Protein AF-A0A3Q8U4I2-F1 (afdb_monomer)

Nearest PDB structures (foldseek):
  3p3i-assembly3_E  TM=3.497E-01  e=8.141E+00  Streptantibioticus cattleyicolor

Solvent-accessible surface area (backbone atoms only — not comparable to full-atom values): 6417 Å² total; per-residue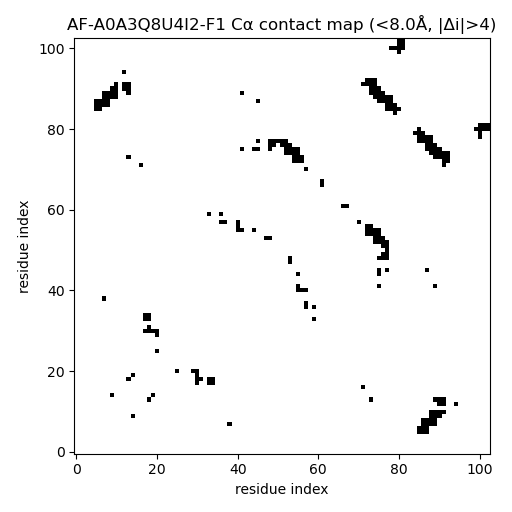 (Å²): 130,86,82,70,82,67,49,76,44,72,33,75,63,38,41,60,73,57,36,46,71,90,48,98,80,58,62,93,57,54,38,54,50,42,46,52,51,53,52,50,43,47,63,72,45,44,79,68,13,70,85,43,72,37,77,54,78,78,83,78,79,62,88,84,51,96,64,81,69,83,68,80,66,33,31,35,29,58,44,70,34,86,72,74,77,57,32,38,39,38,31,45,78,85,52,81,75,74,65,66,53,79,107

Organism: NCBI:txid312306

Mean predicted aligned error: 8.82 Å

Foldseek 3Di:
DPPPVAAEAEDPVCCVQQQDDPDPPDDPCLSVVSVVQVVVQQVVCVVVQAPHKDWGDGDPPPPPDPDPPPRQTKIWHWADAPDDDIHIYIGGPPPDDPPPSPD

Secondary structure (DSSP, 8-state):
------EEEE-HHHIIIIIS-SSTTSPTTHHHHHHHHHHHHHHHHTTGGGTS-EEEP-----SS------PPPEEEEEE--SSS--EEEEE-TTS----TTT-

Sequence (103 aa):
MNHLSTAIVLSPGVWRQFIEPATGEEPVGQSALRLAELLNSALTSAPLALHRPIELQLDLLSNGTSEIAHLPQLQLARVIPRSGPAFLLIRLPDESAVDIAAL

Structure (mmCIF, N/CA/C/O backbone):
data_AF-A0A3Q8U4I2-F1
#
_entry.id   AF-A0A3Q8U4I2-F1
#
loop_
_atom_site.group_PDB
_atom_site.id
_atom_site.type_symbol
_atom_site.label_atom_id
_atom_site.label_alt_id
_atom_site.label_comp_id
_atom_site.label_asym_id
_atom_site.label_entity_id
_atom_site.label_seq_id
_atom_site.pdbx_PDB_ins_code
_atom_site.Cartn_x
_atom_site.Cartn_y
_atom_site.Cartn_z
_atom_site.occupancy
_atom_site.B_iso_or_equiv
_atom_site.auth_seq_id
_atom_site.auth_comp_id
_atom_site.auth_asym_id
_atom_site.auth_atom_id
_atom_site.pdbx_PDB_model_num
ATOM 1 N N . MET A 1 1 ? 24.278 2.925 0.018 1.00 36.66 1 MET A N 1
ATOM 2 C CA . MET A 1 1 ? 22.953 2.354 -0.301 1.00 36.66 1 MET A CA 1
ATOM 3 C C . MET A 1 1 ? 22.134 3.470 -0.912 1.00 36.66 1 MET A C 1
ATOM 5 O O . MET A 1 1 ? 21.869 4.441 -0.223 1.00 36.66 1 MET A O 1
ATOM 9 N N . ASN A 1 2 ? 21.829 3.405 -2.208 1.00 35.59 2 ASN A N 1
ATOM 10 C CA . ASN A 1 2 ? 20.990 4.423 -2.835 1.00 35.59 2 ASN A CA 1
ATOM 11 C C . ASN A 1 2 ? 19.572 4.243 -2.293 1.00 35.59 2 ASN A C 1
ATOM 13 O O . ASN A 1 2 ? 18.904 3.268 -2.632 1.00 35.59 2 ASN A O 1
ATOM 17 N N . HIS A 1 3 ? 19.152 5.151 -1.414 1.00 47.03 3 HIS A N 1
ATOM 18 C CA . HIS A 1 3 ? 17.779 5.272 -0.940 1.00 47.03 3 HIS A CA 1
ATOM 19 C C . HIS A 1 3 ? 16.917 5.749 -2.115 1.00 47.03 3 HIS A C 1
ATOM 21 O O . HIS A 1 3 ? 16.538 6.912 -2.194 1.00 47.03 3 HIS A O 1
ATOM 27 N N . LEU A 1 4 ? 16.674 4.880 -3.097 1.00 51.91 4 LEU A N 1
ATOM 28 C CA . LEU A 1 4 ? 15.594 5.108 -4.043 1.00 51.91 4 LEU A CA 1
ATOM 29 C C . LEU A 1 4 ? 14.321 5.039 -3.209 1.00 51.91 4 LEU A C 1
ATOM 31 O O . LEU A 1 4 ? 13.903 3.949 -2.815 1.00 51.91 4 LEU A O 1
ATOM 35 N N . SER A 1 5 ? 13.779 6.213 -2.878 1.00 67.38 5 SER A N 1
ATOM 36 C CA . SER A 1 5 ? 12.457 6.392 -2.289 1.00 67.38 5 SER A CA 1
ATOM 37 C C . SER A 1 5 ? 11.471 5.617 -3.152 1.00 67.38 5 SER A C 1
ATOM 39 O O . SER A 1 5 ? 11.048 6.080 -4.209 1.00 67.38 5 SER A O 1
ATOM 41 N N . THR A 1 6 ? 11.209 4.372 -2.768 1.00 76.88 6 THR A N 1
ATOM 42 C CA . THR A 1 6 ? 10.363 3.482 -3.548 1.00 76.88 6 THR A CA 1
ATOM 43 C C . THR A 1 6 ? 8.946 3.956 -3.317 1.00 76.88 6 THR A C 1
ATOM 45 O O . THR A 1 6 ? 8.466 3.937 -2.185 1.00 76.88 6 THR A O 1
ATOM 48 N N . ALA A 1 7 ? 8.303 4.441 -4.375 1.00 87.81 7 ALA A N 1
ATOM 49 C CA . ALA A 1 7 ? 6.916 4.852 -4.284 1.00 87.81 7 ALA A CA 1
ATOM 50 C C . ALA A 1 7 ? 6.062 3.639 -3.895 1.00 87.81 7 ALA A C 1
ATOM 52 O O . ALA A 1 7 ? 6.237 2.548 -4.443 1.00 87.81 7 ALA A O 1
ATOM 53 N N . ILE A 1 8 ? 5.153 3.843 -2.945 1.00 90.06 8 ILE A N 1
ATOM 54 C CA . ILE A 1 8 ? 4.129 2.870 -2.578 1.00 90.06 8 ILE A CA 1
ATOM 55 C C . ILE A 1 8 ? 2.804 3.417 -3.087 1.00 90.06 8 ILE A C 1
ATOM 57 O O . ILE A 1 8 ? 2.417 4.539 -2.763 1.00 90.06 8 ILE A O 1
ATOM 61 N N . VAL A 1 9 ? 2.131 2.621 -3.903 1.00 91.31 9 VAL A N 1
ATOM 62 C CA . VAL A 1 9 ? 0.836 2.931 -4.492 1.00 91.31 9 VAL A CA 1
ATOM 63 C C . VAL A 1 9 ? -0.198 2.034 -3.836 1.00 91.31 9 VAL A C 1
ATOM 65 O O . VAL A 1 9 ? -0.042 0.812 -3.797 1.00 91.31 9 VAL A O 1
ATOM 68 N N . LEU A 1 10 ? -1.256 2.648 -3.319 1.00 91.25 10 LEU A N 1
ATOM 69 C CA . LEU A 1 10 ? -2.409 1.939 -2.786 1.00 91.25 10 LEU A CA 1
ATOM 70 C C . LEU A 1 10 ? -3.484 1.879 -3.862 1.00 91.25 10 LEU A C 1
ATOM 72 O O . LEU A 1 10 ? -3.832 2.893 -4.469 1.00 91.25 10 LEU A O 1
ATOM 76 N N . SER A 1 11 ? -4.019 0.689 -4.083 1.00 89.69 11 SER A N 1
ATOM 77 C CA . SER A 1 11 ? -5.236 0.536 -4.869 1.00 89.69 11 SER A CA 1
ATOM 78 C C . SER A 1 11 ? -6.436 1.242 -4.207 1.00 89.69 11 SER A C 1
ATOM 80 O O . SER A 1 11 ? -6.478 1.400 -2.978 1.00 89.69 11 SER A O 1
ATOM 82 N N . PRO A 1 12 ? -7.454 1.634 -4.993 1.00 87.31 12 PRO A N 1
ATOM 83 C CA . PRO A 1 12 ? -8.687 2.198 -4.453 1.00 87.31 12 PRO A CA 1
ATOM 84 C C . PRO A 1 12 ? -9.408 1.275 -3.464 1.00 87.31 12 PRO A C 1
ATOM 86 O O . PRO A 1 12 ? -10.055 1.779 -2.544 1.00 87.31 12 PRO A O 1
ATOM 89 N N . GLY A 1 13 ? -9.342 -0.046 -3.660 1.00 87.50 13 GLY A N 1
ATOM 90 C CA . GLY A 1 13 ? -9.907 -1.024 -2.733 1.00 87.50 13 GLY A CA 1
ATOM 91 C C . GLY A 1 13 ? -9.216 -1.001 -1.370 1.00 87.50 13 GLY A C 1
ATOM 92 O O . GLY A 1 13 ? -9.888 -0.912 -0.344 1.00 87.50 13 GLY A O 1
ATOM 93 N N . VAL A 1 14 ? -7.879 -0.983 -1.358 1.00 88.88 14 VAL A N 1
ATOM 94 C CA . VAL A 1 14 ? -7.085 -0.899 -0.119 1.00 88.88 14 VAL A CA 1
ATOM 95 C C . VAL A 1 14 ? -7.360 0.396 0.635 1.00 88.88 14 VAL A C 1
ATOM 97 O O . VAL A 1 14 ? -7.539 0.363 1.850 1.00 88.88 14 VAL A O 1
ATOM 100 N N . TRP A 1 15 ? -7.450 1.530 -0.066 1.00 87.75 15 TRP A N 1
ATOM 101 C CA . TRP A 1 15 ? -7.788 2.799 0.578 1.00 87.75 15 TRP A CA 1
ATOM 102 C C . TRP A 1 15 ? -9.135 2.720 1.305 1.00 87.75 15 TRP A C 1
ATOM 104 O O . TRP A 1 15 ? -9.204 3.003 2.498 1.00 87.75 15 TRP A O 1
ATOM 114 N N . ARG A 1 16 ? -10.184 2.269 0.610 1.00 83.62 16 ARG A N 1
ATOM 115 C CA . ARG A 1 16 ? -11.551 2.200 1.147 1.00 83.62 16 ARG A CA 1
ATOM 116 C C . ARG A 1 16 ? -11.713 1.194 2.283 1.00 83.62 16 ARG A C 1
ATOM 118 O O . ARG A 1 16 ? -12.440 1.450 3.230 1.00 83.62 16 ARG A O 1
ATOM 125 N N . GLN A 1 17 ? -11.064 0.035 2.189 1.00 79.44 17 GLN A N 1
ATOM 126 C CA . GLN A 1 17 ? -11.254 -1.032 3.176 1.00 79.44 17 GLN A CA 1
ATOM 127 C C . GLN A 1 17 ? -10.324 -0.911 4.383 1.00 79.44 17 GLN A C 1
ATOM 129 O O . GLN A 1 17 ? -10.690 -1.327 5.479 1.00 79.44 17 GLN A O 1
ATOM 134 N N . PHE A 1 18 ? -9.117 -0.373 4.193 1.00 79.88 18 PHE A N 1
ATOM 135 C CA . PHE A 1 18 ? -8.077 -0.424 5.218 1.00 79.88 18 PHE A CA 1
ATOM 136 C C . PHE A 1 18 ? -7.740 0.938 5.827 1.00 79.88 18 PHE A C 1
ATOM 138 O O . PHE A 1 18 ? -7.320 0.990 6.980 1.00 79.88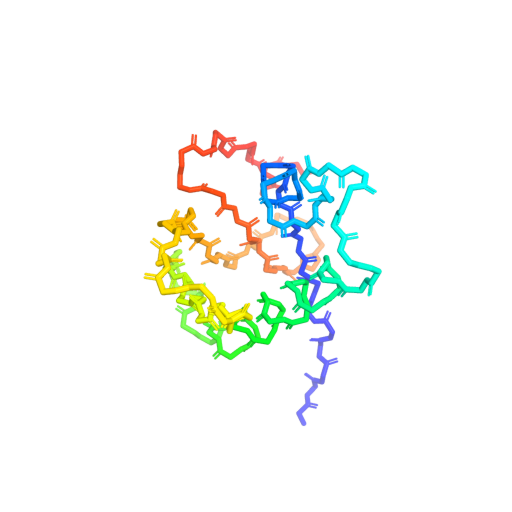 18 PHE A O 1
ATOM 145 N N . ILE A 1 19 ? -7.919 2.033 5.084 1.00 83.75 19 ILE A N 1
ATOM 146 C CA . ILE A 1 19 ? -7.491 3.372 5.517 1.00 83.75 19 ILE A CA 1
ATOM 147 C C . ILE A 1 19 ? -8.681 4.268 5.839 1.00 83.75 19 ILE A C 1
ATOM 149 O O . ILE A 1 19 ? -8.655 4.983 6.840 1.00 83.75 19 ILE A O 1
ATOM 153 N N . GLU A 1 20 ? -9.718 4.240 5.006 1.00 81.88 20 GLU A N 1
ATOM 154 C CA . GLU A 1 20 ? -10.908 5.055 5.206 1.00 81.88 20 GLU A CA 1
ATOM 155 C C . GLU A 1 20 ? -11.538 4.758 6.583 1.00 81.88 20 GLU A C 1
ATOM 157 O O . GLU A 1 20 ? -11.593 3.592 7.006 1.00 81.88 20 GLU A O 1
ATOM 162 N N . PRO A 1 21 ? -11.950 5.795 7.336 1.00 75.19 21 PRO A N 1
ATOM 163 C CA . PRO A 1 21 ? -12.634 5.590 8.600 1.00 75.19 21 PRO A CA 1
ATOM 164 C C . PRO A 1 21 ? -13.938 4.823 8.372 1.00 75.19 21 PRO A C 1
ATOM 166 O O . PRO A 1 21 ? -14.739 5.221 7.525 1.00 75.19 21 PRO A O 1
ATOM 169 N N . ALA A 1 22 ? -14.167 3.738 9.114 1.00 66.50 22 ALA A N 1
ATOM 170 C CA . ALA A 1 22 ? -15.319 2.863 8.875 1.00 66.50 22 ALA A CA 1
ATOM 171 C C . ALA A 1 22 ? -16.656 3.582 9.136 1.00 66.50 22 ALA A C 1
ATOM 173 O O . ALA A 1 22 ? -17.640 3.349 8.436 1.00 66.50 22 ALA A O 1
ATOM 174 N N . THR A 1 23 ? -16.684 4.471 10.132 1.00 66.81 23 THR A N 1
ATOM 175 C CA . THR A 1 23 ? -17.789 5.385 10.455 1.00 66.81 23 THR A CA 1
ATOM 176 C C . THR A 1 23 ? -17.249 6.586 11.245 1.00 66.81 23 THR A C 1
ATOM 178 O O . THR A 1 23 ? -16.115 6.562 11.724 1.00 66.81 23 THR A O 1
ATOM 181 N N . GLY A 1 24 ? -18.061 7.634 11.430 1.00 61.53 24 GLY A N 1
ATOM 182 C CA . GLY A 1 24 ? -17.702 8.817 12.232 1.00 61.53 24 GLY A CA 1
ATOM 183 C C . GLY A 1 24 ? -17.450 8.554 13.727 1.00 61.53 24 GLY A C 1
ATOM 184 O O . GLY A 1 24 ? -17.159 9.499 14.454 1.00 61.53 24 GLY A O 1
ATOM 185 N N . GLU A 1 25 ? -17.563 7.303 14.181 1.00 67.06 25 GLU A N 1
ATOM 186 C CA . GLU A 1 25 ? -17.265 6.870 15.552 1.00 67.06 25 GLU A CA 1
ATOM 187 C C . GLU A 1 25 ? -15.840 6.315 15.718 1.00 67.06 25 GLU A C 1
ATOM 189 O O . GLU A 1 25 ? -15.424 6.004 16.834 1.00 67.06 25 GLU A O 1
ATOM 194 N N . GLU A 1 26 ? -15.069 6.185 14.632 1.00 70.00 26 GLU A N 1
ATOM 195 C CA . GLU A 1 26 ? -13.703 5.676 14.722 1.00 70.00 26 GLU A CA 1
ATOM 196 C C . GLU A 1 26 ? -12.780 6.676 15.451 1.00 70.00 26 GLU A C 1
ATOM 198 O O . GLU A 1 26 ? -12.771 7.867 15.116 1.00 70.00 26 GLU A O 1
ATOM 203 N N . PRO A 1 27 ? -11.969 6.224 16.432 1.00 72.06 27 PRO A N 1
ATOM 204 C CA . PRO A 1 27 ? -11.043 7.096 17.140 1.00 72.06 27 PRO A CA 1
ATOM 205 C C . PRO A 1 27 ? -10.097 7.839 16.194 1.00 72.06 27 PRO A C 1
ATOM 207 O O . PRO A 1 27 ? -9.525 7.266 15.261 1.00 72.06 27 PRO A O 1
ATOM 210 N N . VAL A 1 28 ? -9.876 9.123 16.486 1.00 67.75 28 VAL A N 1
ATOM 211 C CA . VAL A 1 28 ? -8.926 9.960 15.745 1.00 67.75 28 VAL A CA 1
ATOM 212 C C . VAL A 1 28 ? -7.550 9.290 15.749 1.00 67.75 28 VAL A C 1
ATOM 214 O O . VAL A 1 28 ? -6.957 9.074 16.803 1.00 67.75 28 VAL A O 1
ATOM 217 N N . GLY A 1 29 ? -7.037 8.979 14.558 1.00 74.25 29 GLY A N 1
ATOM 218 C CA . GLY A 1 29 ? -5.705 8.398 14.370 1.00 74.25 29 GLY A CA 1
ATOM 219 C C . GLY A 1 29 ? -5.677 6.891 14.119 1.00 74.25 29 GLY A C 1
ATOM 220 O O . GLY A 1 29 ? -4.634 6.388 13.710 1.00 74.25 29 GLY A O 1
ATOM 221 N N . GLN A 1 30 ? -6.794 6.174 14.249 1.00 81.44 30 GLN A N 1
ATOM 222 C CA . GLN A 1 30 ? -6.824 4.732 13.987 1.00 81.44 30 GLN A CA 1
ATOM 223 C C . GLN A 1 30 ? -6.567 4.404 12.500 1.00 81.44 30 GLN A C 1
ATOM 225 O O . GLN A 1 30 ? -5.776 3.514 12.193 1.00 81.44 30 GLN A O 1
ATOM 230 N N . SER A 1 31 ? -7.102 5.199 11.566 1.00 82.69 31 SER A N 1
ATOM 231 C CA . SER A 1 31 ? -6.727 5.160 10.140 1.00 82.69 31 SER A CA 1
ATOM 232 C C . SER A 1 31 ? -5.233 5.401 9.896 1.00 82.69 31 SER A C 1
ATOM 234 O O . SER A 1 31 ? -4.634 4.779 9.022 1.00 82.69 31 SER A O 1
ATOM 236 N N . ALA A 1 32 ? -4.612 6.298 10.668 1.00 84.62 32 ALA A N 1
ATOM 237 C CA . ALA A 1 32 ? -3.188 6.599 10.534 1.00 84.62 32 ALA A CA 1
ATOM 238 C C . ALA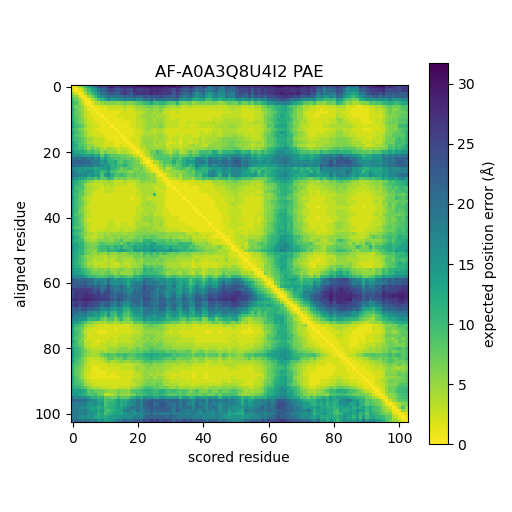 A 1 32 ? -2.315 5.457 11.076 1.00 84.62 32 ALA A C 1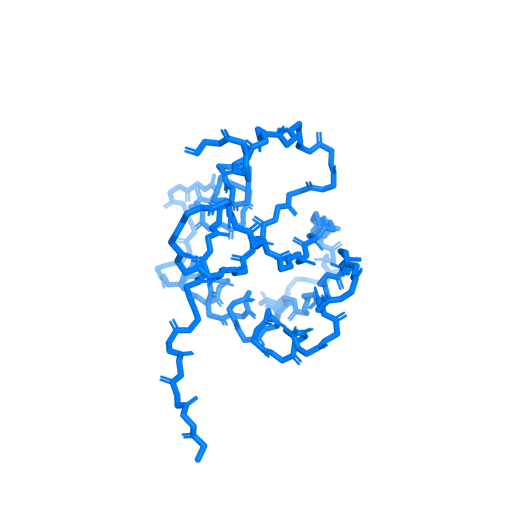
ATOM 240 O O . ALA A 1 32 ? -1.288 5.144 10.477 1.00 84.62 32 ALA A O 1
ATOM 241 N N . LEU A 1 33 ? -2.739 4.805 12.164 1.00 85.94 33 LEU A N 1
ATOM 242 C CA . LEU A 1 33 ? -2.091 3.603 12.690 1.00 85.94 33 LEU A CA 1
ATOM 243 C C . LEU A 1 33 ? -2.179 2.447 11.692 1.00 85.94 33 LEU A C 1
ATOM 245 O O . LEU A 1 33 ? -1.149 1.861 11.370 1.00 85.94 33 LEU A O 1
ATOM 249 N N . ARG A 1 34 ? -3.371 2.199 11.128 1.00 86.38 34 ARG A N 1
ATOM 250 C CA . ARG A 1 34 ? -3.569 1.230 10.038 1.00 86.38 34 ARG A CA 1
ATOM 251 C C . ARG A 1 34 ? -2.631 1.532 8.870 1.00 86.38 34 ARG A C 1
ATOM 253 O O . ARG A 1 34 ? -1.880 0.663 8.438 1.00 86.38 34 ARG A O 1
ATOM 260 N N . LEU A 1 35 ? -2.584 2.783 8.405 1.00 87.62 35 LEU A N 1
ATOM 261 C CA . LEU A 1 35 ? -1.668 3.178 7.332 1.00 87.62 35 LEU A CA 1
ATOM 262 C C . LEU A 1 35 ? -0.200 2.905 7.687 1.00 87.62 35 LEU A C 1
ATOM 264 O O . LEU A 1 35 ? 0.533 2.353 6.870 1.00 87.62 35 LEU A O 1
ATOM 268 N N . ALA A 1 36 ? 0.239 3.284 8.886 1.00 88.31 36 ALA A N 1
ATOM 269 C CA . ALA A 1 36 ? 1.618 3.092 9.320 1.00 88.31 36 ALA A CA 1
ATOM 270 C C . ALA A 1 36 ? 1.999 1.605 9.380 1.00 88.31 36 ALA A C 1
ATOM 272 O O . AL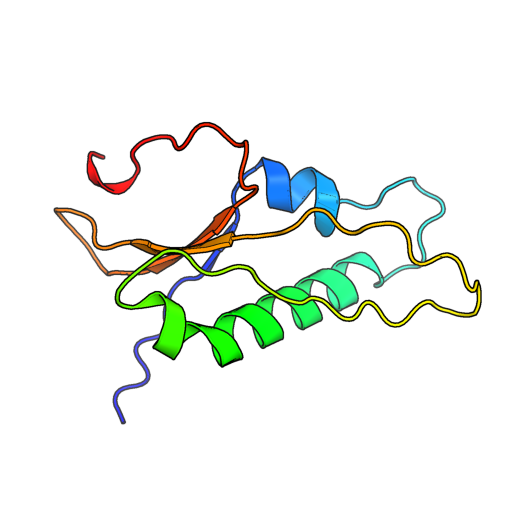A A 1 36 ? 3.069 1.224 8.905 1.00 88.31 36 ALA A O 1
ATOM 273 N N . GLU A 1 37 ? 1.116 0.762 9.913 1.00 87.44 37 GLU A N 1
ATOM 274 C CA . GLU A 1 37 ? 1.306 -0.686 9.965 1.00 87.44 37 GLU A CA 1
ATOM 275 C C . GLU A 1 37 ? 1.403 -1.289 8.559 1.00 87.44 37 GLU A C 1
ATOM 277 O O . GLU A 1 37 ? 2.341 -2.033 8.262 1.00 87.44 37 GLU A O 1
ATOM 282 N N . LEU A 1 38 ? 0.499 -0.888 7.661 1.00 89.44 38 LEU A N 1
ATOM 283 C CA . LEU A 1 38 ? 0.504 -1.332 6.272 1.00 89.44 38 LEU A CA 1
ATOM 284 C C . LEU A 1 38 ? 1.814 -0.980 5.563 1.00 89.44 38 LEU A C 1
ATOM 286 O O . LEU A 1 38 ? 2.414 -1.828 4.901 1.00 89.44 38 LEU A O 1
ATOM 290 N N . LEU A 1 39 ? 2.269 0.266 5.707 1.00 89.56 39 LEU A N 1
ATOM 291 C CA . LEU A 1 39 ? 3.512 0.729 5.097 1.00 89.56 39 LEU A CA 1
ATOM 292 C C . LEU A 1 39 ? 4.726 -0.006 5.674 1.00 89.56 39 LEU A C 1
ATOM 294 O O . LEU A 1 39 ? 5.612 -0.398 4.916 1.00 89.56 39 LEU A O 1
ATOM 298 N N . ASN A 1 40 ? 4.755 -0.253 6.985 1.00 88.56 40 ASN A N 1
ATOM 299 C CA . ASN A 1 40 ? 5.828 -1.015 7.622 1.00 88.56 40 ASN A CA 1
ATOM 300 C C . ASN A 1 40 ? 5.864 -2.474 7.144 1.00 88.56 40 ASN A C 1
ATOM 302 O O . ASN A 1 40 ? 6.939 -2.979 6.807 1.00 88.56 40 ASN A O 1
ATOM 306 N N . SER A 1 41 ? 4.707 -3.137 7.059 1.00 87.56 41 SER A N 1
ATOM 307 C CA . SER A 1 41 ? 4.599 -4.507 6.540 1.00 87.56 41 SER A CA 1
ATOM 308 C C . SER A 1 41 ? 5.050 -4.581 5.077 1.00 87.56 41 SER A C 1
ATOM 310 O O . SER A 1 41 ? 5.865 -5.434 4.704 1.00 87.56 41 SER A O 1
ATOM 312 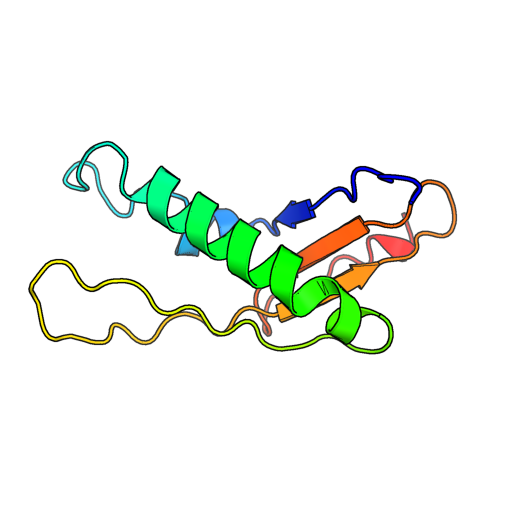N N . ALA A 1 42 ? 4.622 -3.617 4.257 1.00 89.12 42 ALA A N 1
ATOM 313 C CA . ALA A 1 42 ? 5.006 -3.532 2.855 1.00 89.12 42 ALA A CA 1
ATOM 314 C C . ALA A 1 42 ? 6.508 -3.295 2.662 1.00 89.12 42 ALA A C 1
ATOM 316 O O . ALA A 1 42 ? 7.134 -3.976 1.853 1.00 89.12 42 ALA A O 1
ATOM 317 N N . LEU A 1 43 ? 7.112 -2.368 3.410 1.00 87.19 43 LEU A N 1
ATOM 318 C CA . LEU A 1 43 ? 8.546 -2.079 3.318 1.00 87.19 43 LEU A CA 1
ATOM 319 C C . LEU A 1 43 ? 9.405 -3.252 3.797 1.00 87.19 43 LEU A C 1
ATOM 321 O O . LEU A 1 43 ? 10.427 -3.552 3.179 1.00 87.19 43 LEU A O 1
ATOM 325 N N . THR A 1 44 ? 8.971 -3.948 4.847 1.00 87.81 44 THR A N 1
ATOM 326 C CA . THR A 1 44 ? 9.647 -5.153 5.352 1.00 87.81 44 THR A CA 1
ATOM 327 C C . THR A 1 44 ? 9.596 -6.286 4.328 1.00 87.81 44 THR A C 1
ATOM 329 O O . THR A 1 44 ? 10.583 -6.991 4.118 1.00 87.81 44 THR A O 1
ATOM 332 N N . SER A 1 45 ? 8.463 -6.427 3.640 1.00 87.94 45 SER A N 1
ATOM 333 C CA . SER A 1 45 ? 8.217 -7.504 2.677 1.00 87.94 45 SER A CA 1
ATOM 334 C C . SER A 1 45 ? 8.650 -7.157 1.243 1.00 87.94 45 SER A C 1
ATOM 336 O O . SER A 1 45 ? 8.721 -8.035 0.382 1.00 87.94 45 SER A O 1
ATOM 338 N N . ALA A 1 46 ? 9.005 -5.898 0.968 1.00 85.12 46 ALA A N 1
ATOM 339 C CA . ALA A 1 46 ? 9.399 -5.406 -0.354 1.00 85.12 46 ALA A CA 1
ATOM 340 C C . ALA A 1 46 ? 10.510 -6.222 -1.047 1.00 85.12 46 ALA A C 1
ATOM 342 O O . ALA A 1 46 ? 10.384 -6.458 -2.253 1.00 85.12 46 ALA A O 1
ATOM 343 N N . PRO A 1 47 ? 11.562 -6.711 -0.353 1.00 84.38 47 PRO A N 1
ATOM 344 C CA . PRO A 1 47 ? 12.573 -7.563 -0.983 1.00 84.38 47 PRO A CA 1
ATOM 345 C C . PRO A 1 47 ? 12.009 -8.888 -1.518 1.00 84.38 47 PRO A C 1
ATOM 347 O O . PRO A 1 47 ? 12.524 -9.428 -2.494 1.00 84.38 47 PRO A O 1
ATOM 350 N N . LEU A 1 48 ? 10.942 -9.414 -0.912 1.00 81.88 48 LEU A N 1
ATOM 351 C CA . LEU A 1 48 ? 10.302 -10.666 -1.325 1.00 81.88 48 LEU A CA 1
ATOM 352 C C . LEU A 1 48 ? 9.354 -10.459 -2.519 1.00 81.88 48 LEU A C 1
ATOM 354 O O . LEU A 1 48 ? 9.192 -11.357 -3.344 1.00 81.88 48 LEU A O 1
ATOM 358 N N . ALA A 1 49 ? 8.789 -9.256 -2.657 1.00 79.25 49 ALA A N 1
ATOM 359 C CA . ALA A 1 49 ? 7.875 -8.884 -3.740 1.00 79.25 49 ALA A CA 1
ATOM 360 C C . ALA A 1 49 ? 8.575 -8.608 -5.088 1.00 79.25 49 ALA A C 1
ATOM 362 O O . ALA A 1 49 ? 7.926 -8.216 -6.060 1.00 79.25 49 ALA A O 1
ATOM 363 N N . LEU A 1 50 ? 9.901 -8.791 -5.166 1.00 77.38 50 LEU A N 1
ATOM 364 C CA . LEU A 1 50 ? 10.698 -8.530 -6.370 1.00 77.38 50 LEU A CA 1
ATOM 365 C C . LEU A 1 50 ? 10.335 -9.440 -7.549 1.00 77.38 50 LEU A C 1
ATOM 367 O O . LEU A 1 50 ? 10.439 -9.007 -8.695 1.00 77.38 50 LEU A O 1
ATOM 371 N N . HIS A 1 51 ? 9.957 -10.690 -7.272 1.00 74.56 51 HIS A N 1
ATOM 372 C CA . HIS A 1 51 ? 9.773 -11.722 -8.300 1.00 74.56 51 HIS A CA 1
ATOM 373 C C . HIS A 1 51 ? 8.319 -12.142 -8.498 1.00 74.56 51 HIS A C 1
ATOM 375 O O . HIS A 1 51 ? 7.967 -12.638 -9.565 1.00 74.56 51 HIS A O 1
ATOM 381 N N . ARG A 1 52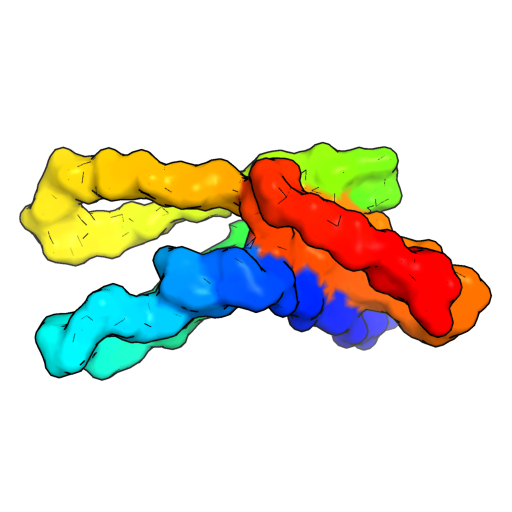 ? 7.480 -11.975 -7.474 1.00 81.19 52 ARG A N 1
ATOM 382 C CA . ARG A 1 52 ? 6.064 -12.342 -7.507 1.00 81.19 52 ARG A CA 1
ATOM 383 C C . ARG A 1 52 ? 5.265 -11.480 -6.533 1.00 81.19 52 ARG A C 1
ATOM 385 O O . ARG A 1 52 ? 5.846 -11.025 -5.546 1.00 81.19 52 ARG A O 1
ATOM 392 N N . PRO A 1 53 ? 3.955 -11.302 -6.768 1.00 84.50 53 PRO A N 1
ATOM 393 C CA . PRO A 1 53 ? 3.063 -10.807 -5.736 1.00 84.50 53 PRO A CA 1
ATOM 394 C C . PRO A 1 53 ? 3.164 -11.689 -4.487 1.00 84.50 53 PRO A C 1
ATOM 396 O O . PRO A 1 53 ? 3.254 -12.915 -4.596 1.00 84.50 53 PRO A O 1
ATOM 399 N N . ILE A 1 54 ? 3.166 -11.066 -3.316 1.00 88.75 54 ILE A N 1
ATOM 400 C CA . ILE A 1 54 ? 3.171 -11.749 -2.020 1.00 88.75 54 ILE A CA 1
ATOM 401 C C . ILE A 1 54 ? 2.017 -11.243 -1.171 1.00 88.75 54 ILE A C 1
ATOM 403 O O . ILE A 1 54 ? 1.616 -10.089 -1.294 1.00 88.75 54 ILE A O 1
ATOM 407 N N . GLU A 1 55 ? 1.506 -12.094 -0.297 1.00 89.31 55 GLU A N 1
ATOM 408 C CA . GLU A 1 55 ? 0.514 -11.690 0.692 1.00 89.31 55 GLU A CA 1
ATOM 409 C C . GLU A 1 55 ? 1.193 -10.923 1.831 1.00 89.31 55 GLU A C 1
ATOM 411 O O . GLU A 1 55 ? 2.246 -11.331 2.327 1.00 89.31 55 GLU A O 1
ATOM 416 N N . LEU A 1 56 ? 0.598 -9.800 2.231 1.00 86.44 56 LEU A N 1
ATOM 417 C CA . LEU A 1 56 ? 1.001 -9.054 3.414 1.00 86.44 56 LEU A CA 1
ATOM 418 C C . LEU A 1 56 ? 0.285 -9.626 4.629 1.00 86.44 56 LEU A C 1
ATOM 420 O O . LEU A 1 56 ? -0.942 -9.709 4.658 1.00 86.44 56 LEU A O 1
ATOM 424 N N . GLN A 1 57 ? 1.069 -9.971 5.643 1.00 77.19 57 GLN A N 1
ATOM 425 C CA . GLN A 1 57 ? 0.544 -10.239 6.973 1.00 77.19 57 GLN A CA 1
ATOM 426 C C . GLN A 1 57 ? 0.432 -8.906 7.712 1.00 77.19 57 GLN A C 1
ATOM 428 O O . GLN A 1 57 ? 1.374 -8.105 7.718 1.00 77.19 57 GLN A O 1
ATOM 433 N N . LEU A 1 58 ? -0.753 -8.655 8.254 1.00 77.31 58 LEU A N 1
ATOM 434 C CA . LEU A 1 58 ? -1.076 -7.476 9.042 1.00 77.31 58 LEU A CA 1
ATOM 435 C C . LEU A 1 58 ? -1.564 -7.986 10.389 1.00 77.31 58 LEU A C 1
ATOM 437 O O . LEU A 1 58 ? -2.533 -8.745 10.448 1.00 77.31 58 LEU A O 1
ATOM 441 N N . ASP A 1 59 ? -0.863 -7.584 11.437 1.00 67.00 59 ASP A N 1
ATOM 442 C CA . ASP A 1 59 ? -1.186 -7.925 12.811 1.00 67.00 59 ASP A CA 1
ATOM 443 C C . ASP A 1 59 ? -1.825 -6.687 13.422 1.00 67.00 59 ASP A C 1
ATOM 445 O O . ASP A 1 59 ? -1.188 -5.934 14.165 1.00 67.00 59 ASP A O 1
ATOM 449 N N . LEU A 1 60 ? -3.098 -6.454 13.096 1.00 61.84 60 LEU A N 1
ATOM 450 C CA . LEU A 1 60 ? -3.803 -5.345 13.716 1.00 61.84 60 LEU A CA 1
ATOM 451 C C . LEU A 1 60 ? -3.859 -5.595 15.220 1.00 61.84 60 LEU A C 1
ATOM 453 O O . LEU A 1 60 ? -4.458 -6.563 15.693 1.00 61.84 60 LEU A O 1
ATOM 457 N N . LEU A 1 61 ? -3.227 -4.696 15.973 1.00 53.44 61 LEU A N 1
ATOM 458 C CA . LEU A 1 61 ? -3.382 -4.609 17.417 1.00 53.44 61 LEU A CA 1
ATOM 459 C C . LEU A 1 61 ? -4.863 -4.334 17.706 1.00 53.44 61 LEU A C 1
ATOM 461 O O . LEU A 1 61 ? -5.317 -3.189 17.680 1.00 53.44 61 LEU A O 1
ATOM 465 N N . SER A 1 62 ? -5.633 -5.397 17.953 1.00 50.53 62 SER A N 1
ATOM 466 C CA . SER A 1 62 ? -6.998 -5.292 18.454 1.00 50.53 62 SER A CA 1
ATOM 467 C C . SER A 1 62 ? -6.960 -4.534 19.774 1.00 50.53 62 SER A C 1
ATOM 469 O O . SER A 1 62 ? -6.484 -5.046 20.789 1.00 50.53 62 SER A O 1
ATOM 471 N N . ASN A 1 63 ? -7.476 -3.306 19.771 1.00 47.91 63 ASN A N 1
ATOM 472 C CA . ASN A 1 63 ? -7.699 -2.506 20.971 1.00 47.91 63 ASN A CA 1
ATOM 473 C C . ASN A 1 63 ? -8.815 -3.138 21.830 1.00 47.91 63 ASN A C 1
ATOM 475 O O . ASN A 1 63 ? -9.934 -2.638 21.900 1.00 47.91 63 ASN A O 1
ATOM 479 N N . GLY A 1 64 ? -8.509 -4.257 22.489 1.00 43.72 64 GLY A N 1
ATOM 480 C CA . GLY A 1 64 ? -9.273 -4.790 23.621 1.00 43.72 64 GLY A CA 1
ATOM 481 C C . GLY A 1 64 ? -10.519 -5.622 23.306 1.00 43.72 64 GLY A C 1
ATOM 482 O O . GLY A 1 64 ? -11.172 -6.074 24.241 1.00 43.72 64 GLY A O 1
ATOM 483 N N . THR A 1 65 ? -10.847 -5.880 22.042 1.00 43.88 65 THR A N 1
ATOM 484 C CA . THR A 1 65 ? -11.912 -6.822 21.661 1.00 43.88 65 THR A CA 1
ATOM 485 C C . THR A 1 65 ? -11.304 -7.975 20.869 1.00 43.88 65 THR A C 1
ATOM 487 O O . THR A 1 65 ? -10.722 -7.784 19.805 1.00 43.88 65 THR A O 1
ATOM 490 N N . SER A 1 66 ? -11.379 -9.185 21.432 1.00 41.22 66 SER A N 1
ATOM 491 C CA . SER A 1 66 ? -10.849 -10.444 20.881 1.00 41.22 66 SER A CA 1
ATOM 492 C C . SER A 1 66 ? -11.595 -10.944 19.637 1.00 41.22 66 SER A C 1
ATOM 494 O O . SER A 1 66 ? -11.713 -12.150 19.432 1.00 41.22 66 SER A O 1
ATOM 496 N N . GLU A 1 67 ? -12.094 -10.048 18.795 1.00 41.59 67 GLU A N 1
ATOM 497 C CA . GLU A 1 67 ? -12.535 -10.411 17.459 1.00 41.59 67 GLU A CA 1
ATOM 498 C C . GLU A 1 67 ? -11.392 -10.095 16.505 1.00 41.59 67 GLU A C 1
ATOM 500 O O . GLU A 1 67 ? -11.096 -8.941 16.195 1.00 41.59 67 GLU A O 1
ATOM 505 N N . ILE A 1 68 ? -10.712 -11.153 16.063 1.00 45.12 68 ILE A N 1
ATOM 506 C CA . ILE A 1 68 ? -9.892 -11.109 14.858 1.00 45.12 68 ILE A CA 1
ATOM 507 C C . ILE A 1 68 ? -10.893 -10.888 13.724 1.00 45.12 68 ILE A C 1
ATOM 509 O O . ILE A 1 68 ? -11.414 -11.844 13.150 1.00 45.12 68 ILE A O 1
ATOM 513 N N . ALA A 1 69 ? -11.242 -9.633 13.446 1.00 51.19 69 ALA A N 1
ATOM 514 C CA . ALA A 1 69 ? -11.929 -9.308 12.211 1.00 51.19 69 ALA A CA 1
ATOM 515 C C . ALA A 1 69 ? -11.013 -9.807 11.091 1.00 51.19 69 ALA A C 1
ATOM 517 O O . ALA A 1 69 ? -9.867 -9.368 11.001 1.00 51.19 69 ALA A O 1
ATOM 518 N N . HIS A 1 70 ? -11.469 -10.796 10.317 1.00 55.84 70 HIS A N 1
ATOM 519 C CA . HIS A 1 70 ? -10.694 -11.359 9.217 1.00 55.84 70 HIS A CA 1
ATOM 520 C C . HIS A 1 70 ? -10.276 -10.221 8.292 1.00 55.84 70 HIS A C 1
ATOM 522 O O . HIS A 1 70 ? -11.101 -9.680 7.553 1.00 55.84 70 HIS A O 1
ATOM 528 N N . LEU A 1 71 ? -9.009 -9.819 8.379 1.00 64.31 71 LEU A N 1
ATOM 529 C CA . LEU A 1 71 ? -8.511 -8.747 7.543 1.00 64.31 71 LEU A CA 1
ATOM 530 C C . LEU A 1 71 ? -8.549 -9.202 6.092 1.00 64.31 71 LEU A C 1
ATOM 532 O O . LEU A 1 71 ? -8.259 -10.373 5.812 1.00 64.31 71 LEU A O 1
ATOM 536 N N . PRO A 1 72 ? -8.889 -8.294 5.163 1.00 68.69 72 PRO A N 1
ATOM 537 C CA . PRO A 1 72 ? -8.725 -8.598 3.760 1.00 68.69 72 PRO A CA 1
ATOM 538 C C . PRO A 1 72 ? -7.257 -8.962 3.539 1.00 68.69 72 PRO A C 1
ATOM 540 O O . PRO A 1 72 ? -6.357 -8.201 3.900 1.00 68.69 72 PRO A O 1
ATOM 543 N N . GLN A 1 73 ? -7.013 -10.145 2.977 1.00 83.31 73 GLN A N 1
ATOM 544 C CA . GLN A 1 73 ? -5.672 -10.523 2.549 1.00 83.31 73 GLN A CA 1
ATOM 545 C C . GLN A 1 73 ? -5.212 -9.462 1.554 1.00 83.31 73 GLN A C 1
ATOM 547 O O . GLN A 1 73 ? -5.904 -9.227 0.572 1.00 83.31 73 GLN A O 1
ATOM 552 N N . LEU A 1 74 ? -4.102 -8.775 1.817 1.00 89.31 74 LEU A N 1
ATOM 553 C CA . LEU A 1 74 ? -3.559 -7.774 0.898 1.00 89.31 74 LEU A CA 1
ATOM 554 C C . LEU A 1 74 ? -2.394 -8.373 0.125 1.00 89.31 74 LEU A C 1
ATOM 556 O O . LEU A 1 74 ? -1.636 -9.173 0.662 1.00 89.31 74 LEU A O 1
ATOM 560 N N . GLN A 1 75 ? -2.215 -7.954 -1.122 1.00 90.94 75 GLN A N 1
ATOM 561 C CA . GLN A 1 75 ? -1.086 -8.352 -1.951 1.00 90.94 75 GLN A CA 1
ATOM 562 C C . GLN A 1 75 ? -0.148 -7.180 -2.196 1.00 90.94 75 GLN A C 1
ATOM 564 O O . GLN A 1 75 ? -0.582 -6.091 -2.573 1.00 90.94 75 GLN A O 1
ATOM 569 N N . LEU A 1 76 ? 1.146 -7.438 -2.046 1.00 91.88 76 LEU A N 1
ATOM 570 C CA . LEU A 1 76 ? 2.232 -6.553 -2.430 1.00 91.88 76 LEU A CA 1
ATOM 571 C C . LEU A 1 76 ? 2.887 -7.075 -3.705 1.00 91.88 76 LEU A C 1
ATOM 573 O O . LEU A 1 76 ? 3.346 -8.215 -3.749 1.00 91.88 76 LEU A O 1
ATOM 577 N N . ALA A 1 77 ? 2.997 -6.226 -4.719 1.00 90.38 77 ALA A N 1
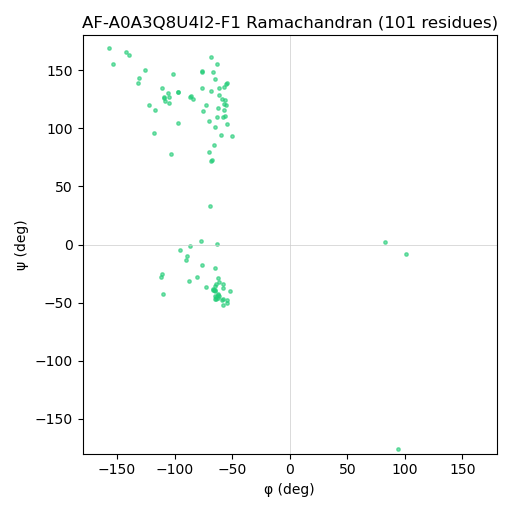ATOM 578 C CA . ALA A 1 77 ? 3.726 -6.531 -5.943 1.00 90.38 77 ALA A CA 1
ATOM 579 C C . ALA A 1 77 ? 4.675 -5.391 -6.301 1.00 90.38 77 ALA A C 1
ATOM 581 O O . ALA A 1 77 ? 4.336 -4.216 -6.150 1.00 90.38 77 ALA A O 1
ATOM 582 N N . ARG A 1 78 ? 5.853 -5.721 -6.833 1.00 89.81 78 ARG A N 1
ATOM 583 C CA . ARG A 1 78 ? 6.691 -4.730 -7.505 1.00 89.81 78 ARG A CA 1
ATOM 584 C C . ARG A 1 78 ? 6.242 -4.571 -8.950 1.00 89.81 78 ARG A C 1
ATOM 586 O O . ARG A 1 78 ? 6.221 -5.539 -9.706 1.00 89.81 78 ARG A O 1
ATOM 593 N N . VAL A 1 79 ? 5.938 -3.341 -9.338 1.00 87.06 79 VAL A N 1
ATOM 594 C CA . VAL A 1 79 ? 5.560 -2.984 -10.705 1.00 87.06 79 VAL A CA 1
ATOM 595 C C . VAL A 1 79 ? 6.720 -2.250 -11.363 1.00 87.06 79 VAL A C 1
ATOM 597 O O . VAL A 1 79 ? 7.300 -1.324 -10.790 1.00 87.06 79 VAL A O 1
ATOM 600 N N . ILE A 1 80 ? 7.072 -2.690 -12.568 1.00 87.44 80 ILE A N 1
ATOM 601 C CA . ILE A 1 80 ? 8.090 -2.067 -13.413 1.00 87.44 80 ILE A CA 1
ATOM 602 C C . ILE A 1 80 ? 7.374 -1.611 -14.689 1.00 87.44 80 ILE A C 1
ATOM 604 O O . ILE A 1 80 ? 7.145 -2.440 -15.572 1.00 87.44 80 ILE A O 1
ATOM 608 N N . PRO A 1 81 ? 6.948 -0.339 -14.768 1.00 81.81 81 PRO A N 1
ATOM 609 C CA . PRO A 1 81 ? 6.279 0.174 -15.956 1.00 81.81 81 PRO A CA 1
ATOM 610 C C . PRO A 1 81 ? 7.255 0.257 -17.134 1.00 81.81 81 PRO A C 1
ATOM 612 O O . PRO A 1 81 ? 8.476 0.272 -16.956 1.00 81.81 81 PRO A O 1
ATOM 615 N N . ARG A 1 82 ? 6.720 0.345 -18.357 1.00 83.12 82 ARG A N 1
ATOM 616 C CA . ARG A 1 82 ? 7.543 0.524 -19.569 1.00 83.12 82 ARG A CA 1
ATOM 617 C C . ARG A 1 82 ? 8.338 1.829 -19.550 1.00 83.12 82 ARG A C 1
ATOM 619 O O . ARG A 1 82 ? 9.426 1.892 -20.115 1.00 83.12 82 ARG A O 1
ATOM 626 N N . SER A 1 83 ? 7.777 2.860 -18.925 1.00 82.12 83 SER A N 1
ATOM 627 C CA . SER A 1 83 ? 8.385 4.174 -18.751 1.00 82.12 83 SER A CA 1
ATOM 628 C C . SER A 1 83 ? 8.254 4.614 -17.296 1.00 82.12 83 SER A C 1
ATOM 630 O O . SER A 1 83 ? 7.205 4.434 -16.683 1.00 82.12 83 SER A O 1
ATOM 632 N N . GLY A 1 84 ? 9.309 5.219 -16.752 1.00 82.56 84 GLY A N 1
ATOM 633 C CA . GLY A 1 84 ? 9.318 5.751 -15.391 1.00 82.56 84 GLY A CA 1
ATOM 634 C C . GLY A 1 84 ? 9.880 4.797 -14.327 1.00 82.56 84 GLY A C 1
ATOM 635 O O . GLY A 1 84 ? 10.427 3.737 -14.642 1.00 82.56 84 GLY A O 1
ATOM 636 N N . PRO A 1 85 ? 9.831 5.214 -13.050 1.00 85.88 85 PRO A N 1
ATOM 637 C CA . PRO A 1 85 ? 10.417 4.460 -11.952 1.00 85.88 85 PRO A CA 1
ATOM 638 C C . PRO A 1 85 ? 9.554 3.256 -11.555 1.00 85.88 85 PRO A C 1
ATOM 640 O O . PRO A 1 85 ? 8.327 3.296 -11.612 1.00 85.88 85 PRO A O 1
ATOM 643 N N . ALA A 1 86 ? 10.210 2.198 -11.077 1.00 87.44 86 ALA A N 1
ATOM 644 C CA . ALA A 1 86 ? 9.524 1.084 -10.434 1.00 87.44 86 ALA A CA 1
ATOM 645 C C . ALA A 1 86 ? 8.885 1.522 -9.107 1.00 87.44 86 ALA A C 1
ATOM 647 O O . ALA A 1 86 ? 9.430 2.366 -8.391 1.00 87.44 86 ALA A O 1
ATOM 648 N N . PHE A 1 87 ? 7.771 0.892 -8.754 1.00 88.94 87 PHE A N 1
ATOM 649 C CA . PHE A 1 87 ? 7.041 1.167 -7.520 1.00 88.94 87 PHE A CA 1
ATOM 650 C C . PHE A 1 87 ? 6.479 -0.120 -6.915 1.00 88.94 87 PHE A C 1
ATOM 652 O O . PHE A 1 87 ? 6.450 -1.176 -7.551 1.00 88.94 87 PHE A O 1
ATOM 659 N N . LEU A 1 88 ? 6.061 -0.035 -5.658 1.00 91.19 88 LEU A N 1
ATOM 660 C CA . LEU A 1 88 ? 5.346 -1.095 -4.964 1.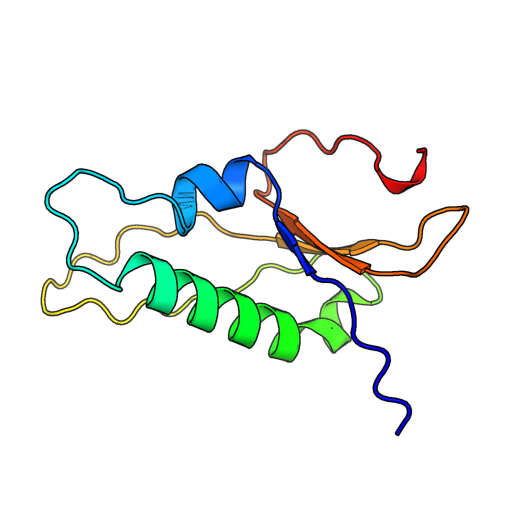00 91.19 88 LEU A CA 1
ATOM 661 C C . LEU A 1 88 ? 3.850 -0.812 -5.034 1.00 91.19 88 LEU A C 1
ATOM 663 O O . LEU A 1 88 ? 3.417 0.295 -4.731 1.00 91.19 88 LEU A O 1
ATOM 667 N N . LEU A 1 89 ? 3.066 -1.809 -5.419 1.00 91.62 89 LEU A N 1
ATOM 668 C CA . LEU A 1 89 ? 1.612 -1.747 -5.451 1.00 91.62 89 LEU A CA 1
ATOM 669 C C . LEU A 1 89 ? 1.046 -2.630 -4.342 1.00 91.62 89 LEU A C 1
ATOM 671 O O . LEU A 1 89 ? 1.361 -3.819 -4.289 1.00 91.62 89 LEU A O 1
ATOM 675 N N . ILE A 1 90 ? 0.186 -2.049 -3.506 1.00 92.31 90 ILE A N 1
ATOM 676 C CA . ILE A 1 90 ? -0.621 -2.769 -2.520 1.00 92.31 90 ILE A CA 1
ATOM 677 C C . ILE A 1 90 ? -2.063 -2.831 -3.021 1.00 92.31 90 ILE A C 1
ATOM 679 O O . ILE A 1 90 ? -2.698 -1.797 -3.267 1.00 92.31 90 ILE A O 1
ATOM 683 N N . ARG A 1 91 ? -2.591 -4.044 -3.170 1.00 90.56 91 ARG A N 1
ATOM 684 C CA . ARG A 1 91 ? -3.924 -4.303 -3.731 1.00 90.56 91 ARG A CA 1
ATOM 685 C C . ARG A 1 91 ? -4.671 -5.402 -3.000 1.00 90.56 91 ARG A C 1
ATOM 687 O O . ARG A 1 91 ? -4.059 -6.208 -2.303 1.00 90.56 91 ARG A O 1
ATOM 694 N N . LEU A 1 92 ? -5.979 -5.462 -3.217 1.00 88.25 92 LEU A N 1
ATOM 695 C CA . LEU A 1 92 ? -6.754 -6.648 -2.872 1.00 88.25 92 LEU A CA 1
ATOM 696 C C . LEU A 1 92 ? -6.503 -7.761 -3.921 1.00 88.25 92 LEU A C 1
ATOM 698 O O . LEU A 1 92 ? -6.262 -7.453 -5.097 1.00 88.25 92 LEU A O 1
ATOM 702 N N . PRO A 1 93 ? -6.546 -9.049 -3.531 1.00 82.69 93 PRO A N 1
ATOM 703 C CA . PRO A 1 93 ? -6.394 -10.194 -4.423 1.00 82.69 93 PRO A CA 1
ATOM 704 C C . PRO A 1 93 ? -7.390 -10.144 -5.583 1.00 82.69 93 PRO A C 1
ATOM 706 O O . PRO A 1 93 ? -6.984 -10.240 -6.743 1.00 82.69 93 PRO A O 1
ATOM 709 N N . ASP A 1 94 ? -8.657 -9.884 -5.254 1.00 80.31 94 ASP A N 1
ATOM 710 C CA . ASP A 1 94 ? -9.795 -9.914 -6.180 1.00 80.31 94 ASP A CA 1
ATOM 711 C C . ASP A 1 94 ? -10.028 -8.589 -6.918 1.00 80.31 94 ASP A C 1
ATOM 713 O O . ASP A 1 94 ? -10.934 -8.476 -7.745 1.00 80.31 94 ASP A O 1
ATOM 717 N N . GLU A 1 95 ? -9.225 -7.559 -6.640 1.00 79.50 95 GLU A N 1
ATOM 718 C CA . GLU A 1 95 ? -9.325 -6.302 -7.371 1.00 79.50 95 GLU A CA 1
ATOM 719 C C . GLU A 1 95 ? -8.765 -6.498 -8.777 1.00 79.50 95 GLU A C 1
ATOM 721 O O . GLU A 1 95 ? -7.597 -6.858 -8.968 1.00 79.50 95 GLU A O 1
ATOM 726 N N . SER A 1 96 ? -9.625 -6.272 -9.775 1.00 67.94 96 SER A N 1
ATOM 727 C CA . SER A 1 96 ? -9.238 -6.312 -11.178 1.00 67.94 96 SER A CA 1
ATOM 728 C C . SER A 1 96 ? -8.088 -5.335 -11.388 1.00 67.94 96 SER A C 1
ATOM 730 O O . SER A 1 96 ? -8.269 -4.119 -11.284 1.00 67.94 96 SER A O 1
ATOM 732 N N . ALA A 1 97 ? -6.899 -5.871 -11.656 1.00 58.53 97 ALA A N 1
ATOM 733 C CA . ALA A 1 97 ? -5.733 -5.059 -11.930 1.00 58.53 97 ALA A CA 1
ATOM 734 C C . ALA A 1 97 ? -6.000 -4.258 -13.202 1.00 58.53 97 ALA A C 1
ATOM 736 O O . ALA A 1 97 ? -6.042 -4.816 -14.298 1.00 58.53 97 ALA A O 1
ATOM 737 N N . VAL A 1 98 ? -6.168 -2.944 -13.066 1.00 56.16 98 VAL A N 1
ATOM 738 C CA . VAL A 1 98 ? -5.849 -2.062 -14.185 1.00 56.16 98 VAL A CA 1
ATOM 739 C C . VAL A 1 98 ? -4.378 -2.332 -14.483 1.00 56.16 98 VAL A C 1
ATOM 741 O O . VAL A 1 98 ? -3.559 -2.318 -13.562 1.00 56.16 98 VAL A O 1
ATOM 744 N N . ASP A 1 99 ? -4.046 -2.671 -15.726 1.00 58.81 99 ASP A N 1
ATOM 745 C CA . ASP A 1 99 ? -2.663 -2.924 -16.124 1.00 58.81 99 ASP A CA 1
ATOM 746 C C . ASP A 1 99 ? -1.897 -1.595 -16.129 1.00 58.81 99 ASP A C 1
ATOM 748 O O . ASP A 1 99 ? -1.721 -0.945 -17.156 1.00 58.81 99 ASP A O 1
ATOM 752 N N . ILE A 1 100 ? -1.487 -1.153 -14.938 1.00 55.53 100 ILE A N 1
ATOM 753 C CA . ILE A 1 100 ? -0.750 0.098 -14.743 1.00 55.53 100 ILE A CA 1
ATOM 754 C C . ILE A 1 100 ? 0.621 0.011 -15.433 1.00 55.53 100 ILE A C 1
ATOM 756 O O . ILE A 1 100 ? 1.202 1.038 -15.754 1.00 55.53 100 ILE A O 1
ATOM 760 N N . ALA A 1 101 ? 1.136 -1.192 -15.716 1.00 52.19 101 ALA A N 1
ATOM 761 C CA . ALA A 1 101 ? 2.383 -1.356 -16.460 1.00 52.19 101 ALA A CA 1
ATOM 762 C C . ALA A 1 101 ? 2.224 -1.114 -17.975 1.00 52.19 101 ALA A C 1
ATOM 764 O O . ALA A 1 101 ? 3.232 -0.921 -18.664 1.00 52.19 101 ALA A O 1
ATOM 765 N N . ALA A 1 102 ? 0.990 -1.144 -18.494 1.00 52.25 102 ALA A N 1
ATOM 766 C CA . ALA A 1 102 ? 0.667 -0.827 -19.884 1.00 52.25 102 ALA A CA 1
ATOM 767 C C . ALA A 1 102 ? 0.355 0.661 -20.129 1.00 52.25 102 ALA A C 1
ATOM 769 O O . ALA A 1 102 ? 0.316 1.067 -21.294 1.00 52.25 102 ALA A O 1
ATOM 770 N N . LEU A 1 103 ? 0.138 1.443 -19.066 1.00 48.75 103 LEU A N 1
ATOM 771 C CA . LEU A 1 103 ? 0.012 2.906 -19.101 1.00 48.75 103 LEU A CA 1
ATOM 772 C C . LEU A 1 103 ? 1.397 3.574 -19.091 1.00 48.75 103 LEU A C 1
ATOM 774 O O . LEU A 1 103 ? 1.519 4.633 -19.744 1.00 48.75 103 LEU A O 1
#

Radius of gyration: 14.75 Å; Cα contacts (8 Å, |Δi|>4): 129; chains: 1; bounding box: 41×22×44 Å

pLDDT: mean 75.64, std 15.6, range [35.59, 92.31]